Protein AF-A0A537Y9Z1-F1 (afdb_monomer)

pLDDT: mean 97.6, std 1.4, range [90.69, 98.69]

Structure (mmCIF, N/CA/C/O backbone):
data_AF-A0A537Y9Z1-F1
#
_entry.id   AF-A0A537Y9Z1-F1
#
loop_
_atom_site.group_PDB
_atom_site.id
_atom_site.type_symbol
_atom_site.label_atom_id
_atom_site.label_alt_id
_atom_site.label_comp_id
_atom_site.label_asym_id
_atom_site.label_entity_id
_atom_site.label_seq_id
_atom_site.pdbx_PDB_ins_code
_atom_site.Cartn_x
_atom_site.Cartn_y
_atom_site.Cartn_z
_atom_site.occupancy
_atom_site.B_iso_or_equiv
_atom_site.auth_seq_id
_atom_site.auth_comp_id
_atom_site.auth_asym_id
_atom_site.auth_atom_id
_atom_site.pdbx_PDB_model_num
ATOM 1 N N . MET A 1 1 ? 0.708 4.055 1.991 1.00 95.31 1 MET A N 1
ATOM 2 C CA . MET A 1 1 ? 2.129 3.804 1.676 1.00 95.31 1 ME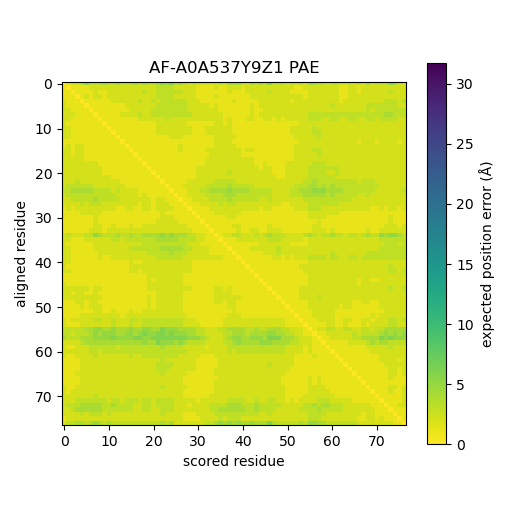T A CA 1
ATOM 3 C C . MET A 1 1 ? 2.381 4.034 0.186 1.00 95.31 1 MET A C 1
ATOM 5 O O . MET A 1 1 ? 1.822 3.294 -0.617 1.00 95.31 1 MET A O 1
ATOM 9 N N . PRO A 1 2 ? 3.138 5.069 -0.210 1.00 97.25 2 PRO A N 1
ATOM 10 C CA . PRO A 1 2 ? 3.568 5.247 -1.599 1.00 97.25 2 PRO A CA 1
ATOM 11 C C . PRO A 1 2 ? 4.557 4.137 -1.988 1.00 97.25 2 PRO A C 1
ATOM 13 O O . PRO A 1 2 ? 5.357 3.723 -1.154 1.00 97.25 2 PRO A O 1
ATOM 16 N N . CYS A 1 3 ? 4.492 3.641 -3.223 1.00 97.81 3 CYS A N 1
ATOM 17 C CA . CYS A 1 3 ? 5.296 2.502 -3.672 1.00 97.81 3 CYS A CA 1
ATOM 18 C C . CYS A 1 3 ? 5.766 2.682 -5.124 1.00 97.81 3 CYS A C 1
ATOM 20 O O . CYS A 1 3 ? 4.973 3.044 -5.999 1.00 97.81 3 CYS A O 1
ATOM 22 N N . LEU A 1 4 ? 7.057 2.436 -5.365 1.00 97.75 4 LEU A N 1
ATOM 23 C CA . LEU A 1 4 ? 7.667 2.374 -6.692 1.00 97.75 4 LEU A CA 1
ATOM 24 C C . LEU A 1 4 ? 8.853 1.401 -6.662 1.00 97.75 4 LEU A C 1
ATOM 26 O O . LEU A 1 4 ? 9.925 1.770 -6.199 1.00 97.75 4 LEU A O 1
ATOM 30 N N . ASN A 1 5 ? 8.664 0.203 -7.209 1.00 97.56 5 ASN A N 1
ATOM 31 C CA . ASN A 1 5 ? 9.663 -0.867 -7.258 1.00 97.56 5 ASN A CA 1
ATOM 32 C C . ASN A 1 5 ? 10.247 -1.250 -5.881 1.00 97.56 5 ASN A C 1
ATOM 34 O O . ASN A 1 5 ? 11.451 -1.178 -5.655 1.00 97.56 5 ASN A O 1
ATOM 38 N N . GLU A 1 6 ? 9.368 -1.634 -4.961 1.00 97.88 6 GLU A N 1
ATOM 39 C CA . GLU A 1 6 ? 9.674 -2.024 -3.581 1.00 97.88 6 GLU A CA 1
ATOM 40 C C . GLU A 1 6 ? 9.438 -3.531 -3.346 1.00 97.88 6 GLU A C 1
ATOM 42 O O . GLU A 1 6 ? 9.023 -3.940 -2.259 1.00 97.88 6 GLU A O 1
ATOM 47 N N . ALA A 1 7 ? 9.646 -4.391 -4.354 1.00 98.06 7 ALA A N 1
ATOM 48 C CA . ALA A 1 7 ? 9.326 -5.821 -4.254 1.00 98.06 7 ALA A CA 1
ATOM 49 C C . ALA A 1 7 ? 10.046 -6.537 -3.094 1.00 98.06 7 ALA A C 1
ATOM 51 O O . ALA A 1 7 ? 9.523 -7.508 -2.550 1.00 98.06 7 ALA A O 1
ATOM 52 N N . GLU A 1 8 ? 11.215 -6.049 -2.679 1.00 98.19 8 GLU A N 1
ATOM 53 C CA . GLU A 1 8 ? 11.990 -6.633 -1.578 1.00 98.19 8 GLU A CA 1
ATOM 54 C C . GLU A 1 8 ? 11.396 -6.342 -0.189 1.00 98.19 8 GLU A C 1
ATOM 56 O O . GLU A 1 8 ? 11.645 -7.089 0.758 1.00 98.19 8 GLU A O 1
ATOM 61 N N . THR A 1 9 ? 10.608 -5.272 -0.044 1.00 98.12 9 THR A N 1
ATOM 62 C CA . T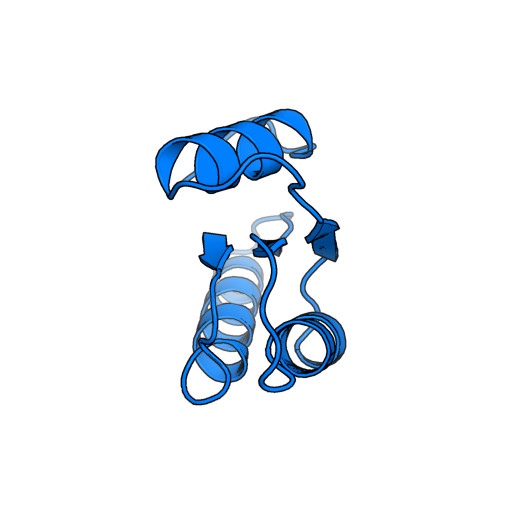HR A 1 9 ? 10.208 -4.727 1.268 1.00 98.12 9 THR A CA 1
ATOM 63 C C . THR A 1 9 ? 8.691 -4.653 1.457 1.00 98.12 9 THR A C 1
ATOM 65 O O . THR A 1 9 ? 8.199 -4.817 2.578 1.00 98.12 9 THR A O 1
ATOM 68 N N . VAL A 1 10 ? 7.931 -4.464 0.373 1.00 98.50 10 VAL A N 1
ATOM 69 C CA . VAL A 1 10 ? 6.497 -4.134 0.400 1.00 98.50 10 VAL A CA 1
ATOM 70 C C . VAL A 1 10 ? 5.650 -5.160 1.154 1.00 98.50 10 VAL A C 1
ATOM 72 O O . VAL A 1 10 ? 4.760 -4.779 1.914 1.00 98.50 10 VAL A O 1
ATOM 75 N N . GLU A 1 11 ? 5.929 -6.456 0.992 1.00 98.44 11 GLU A N 1
ATOM 76 C CA . GLU A 1 11 ? 5.166 -7.517 1.657 1.00 98.44 11 GLU A CA 1
ATOM 77 C C . GLU A 1 11 ? 5.337 -7.462 3.181 1.00 98.44 11 GLU A C 1
ATOM 79 O O . GLU A 1 11 ? 4.346 -7.515 3.913 1.00 98.44 11 GLU A O 1
ATOM 84 N N . THR A 1 12 ? 6.573 -7.302 3.658 1.00 98.56 12 THR A N 1
ATOM 85 C CA . THR A 1 12 ? 6.877 -7.198 5.091 1.00 98.56 12 THR A CA 1
ATOM 86 C C . THR A 1 12 ? 6.215 -5.963 5.694 1.00 98.56 12 THR A C 1
ATOM 88 O O . THR A 1 12 ? 5.503 -6.081 6.689 1.00 98.56 12 THR A O 1
ATOM 91 N N . CYS A 1 13 ? 6.338 -4.799 5.045 1.00 98.38 13 CYS A N 1
ATOM 92 C CA . CYS A 1 13 ? 5.714 -3.561 5.521 1.00 98.38 13 CYS A CA 1
ATOM 93 C C . CYS A 1 13 ? 4.187 -3.681 5.649 1.00 98.38 13 CYS A C 1
ATOM 95 O O . CYS A 1 13 ? 3.608 -3.240 6.645 1.00 98.38 13 CYS A O 1
ATOM 97 N N . VAL A 1 14 ? 3.525 -4.297 4.664 1.00 98.69 14 VAL A N 1
ATOM 98 C CA . VAL A 1 14 ? 2.071 -4.512 4.703 1.00 98.69 14 VAL A CA 1
ATOM 99 C C . VAL A 1 14 ? 1.686 -5.456 5.842 1.00 98.69 14 VAL A C 1
ATOM 101 O O . VAL A 1 14 ? 0.764 -5.150 6.602 1.00 98.69 14 VAL A O 1
ATOM 104 N N . ARG A 1 15 ? 2.397 -6.580 5.993 1.00 98.62 15 ARG A N 1
ATOM 105 C CA . ARG A 1 15 ? 2.125 -7.563 7.054 1.00 98.62 15 ARG A CA 1
ATOM 106 C C . ARG A 1 15 ? 2.310 -6.958 8.442 1.00 98.62 15 ARG A C 1
ATOM 108 O O . ARG A 1 15 ? 1.435 -7.138 9.288 1.00 98.62 15 ARG A O 1
ATOM 115 N N . ASP A 1 16 ? 3.378 -6.198 8.660 1.00 98.50 16 ASP A N 1
ATOM 116 C CA . ASP A 1 16 ? 3.661 -5.557 9.946 1.00 98.50 16 ASP A CA 1
ATOM 117 C C . ASP A 1 16 ? 2.603 -4.509 10.313 1.00 98.50 16 ASP A C 1
ATOM 119 O O . ASP A 1 16 ? 2.158 -4.439 11.468 1.00 98.50 16 ASP A O 1
ATOM 123 N N . ALA A 1 17 ? 2.149 -3.723 9.331 1.0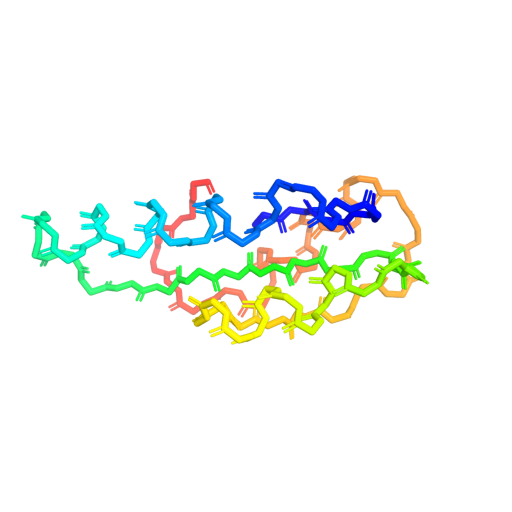0 98.31 17 ALA A N 1
ATOM 124 C CA . ALA A 1 17 ? 1.085 -2.744 9.520 1.00 98.31 17 ALA A CA 1
ATOM 125 C C . ALA A 1 17 ? -0.248 -3.423 9.881 1.00 98.31 17 ALA A C 1
ATOM 127 O O . ALA A 1 17 ? -0.861 -3.078 10.894 1.00 98.31 17 ALA A O 1
ATOM 128 N N . LEU A 1 18 ? -0.663 -4.442 9.118 1.00 98.38 18 LEU A N 1
ATOM 129 C CA . LEU A 1 18 ? -1.883 -5.210 9.399 1.00 98.38 18 LEU A CA 1
ATOM 130 C C . LEU A 1 18 ? -1.817 -5.918 10.759 1.00 98.38 18 LEU A C 1
ATOM 132 O O . LEU A 1 18 ? -2.780 -5.882 11.528 1.00 98.38 18 LEU A O 1
ATOM 136 N N . GLN A 1 19 ? -0.675 -6.520 11.096 1.00 98.50 19 GLN A N 1
ATOM 137 C CA . GLN A 1 19 ? -0.479 -7.177 12.386 1.00 98.50 19 GLN A CA 1
ATOM 138 C C . GLN A 1 19 ? -0.571 -6.173 13.541 1.00 98.50 19 GLN A C 1
ATOM 140 O O . GLN A 1 19 ? -1.117 -6.492 14.597 1.00 98.50 19 GLN A O 1
ATOM 145 N N . SER A 1 20 ? -0.065 -4.955 13.351 1.00 98.25 20 SER A N 1
ATOM 146 C CA . SER A 1 20 ? -0.159 -3.888 14.349 1.00 98.25 20 SER A CA 1
ATOM 147 C C . SER A 1 20 ? -1.597 -3.421 14.553 1.00 98.25 20 SER A C 1
ATOM 149 O O . SER A 1 20 ? -2.029 -3.338 15.702 1.00 98.25 20 SER A O 1
ATOM 151 N N . LEU A 1 21 ? -2.360 -3.214 13.474 1.00 97.75 21 LEU A N 1
ATOM 152 C CA . LEU A 1 21 ? -3.795 -2.913 13.554 1.00 97.75 21 LEU A CA 1
ATOM 153 C C . LEU A 1 21 ? -4.543 -3.993 14.345 1.00 97.75 21 LEU A C 1
ATOM 155 O O . LEU A 1 21 ? -5.255 -3.681 15.300 1.00 97.75 21 LEU A O 1
ATOM 159 N N . HIS A 1 22 ? -4.298 -5.265 14.018 1.00 98.00 22 HIS A N 1
ATOM 160 C CA . HIS A 1 22 ? -4.908 -6.399 14.710 1.00 98.00 22 HIS A CA 1
ATOM 161 C C . HIS A 1 22 ? -4.541 -6.442 16.202 1.00 98.00 22 HIS A C 1
ATOM 163 O O . HIS A 1 22 ? -5.423 -6.548 17.051 1.00 98.00 22 HIS A O 1
ATOM 169 N N . ARG A 1 23 ? -3.250 -6.328 16.549 1.00 98.56 23 ARG A N 1
ATOM 170 C CA . ARG A 1 23 ? -2.785 -6.346 17.951 1.00 98.56 23 ARG A CA 1
ATOM 171 C C . ARG A 1 23 ? -3.370 -5.211 18.787 1.00 98.56 23 ARG A C 1
ATOM 173 O O . ARG A 1 23 ? -3.616 -5.406 19.972 1.00 98.56 23 ARG A O 1
ATOM 180 N N . LEU A 1 24 ? -3.562 -4.041 18.185 1.00 98.00 24 LEU A N 1
ATOM 181 C CA . LEU A 1 24 ? -4.102 -2.862 18.861 1.00 98.00 24 LEU A CA 1
ATOM 182 C C . LEU A 1 24 ? -5.639 -2.836 18.881 1.00 98.00 24 LEU A C 1
ATOM 184 O O . LEU A 1 24 ? -6.214 -1.917 19.458 1.00 98.00 24 LEU A O 1
ATOM 188 N N . GLY A 1 25 ? -6.313 -3.808 18.252 1.00 97.88 25 GLY A N 1
ATOM 189 C CA . GLY A 1 25 ? -7.772 -3.816 18.120 1.00 97.88 25 GLY A CA 1
ATOM 190 C C . GLY A 1 25 ? -8.308 -2.656 17.274 1.00 97.88 25 GLY A C 1
ATOM 191 O O . GLY A 1 25 ? -9.456 -2.245 17.443 1.00 97.88 25 GLY A O 1
ATOM 192 N N . VAL A 1 26 ? -7.480 -2.100 16.385 1.00 97.38 26 VAL A N 1
ATOM 193 C CA . VAL A 1 26 ? -7.848 -0.984 15.512 1.00 97.38 26 VAL A CA 1
ATOM 194 C C . VAL A 1 26 ? -8.403 -1.543 14.211 1.00 97.38 26 VAL A C 1
ATOM 196 O O . VAL A 1 26 ? -7.714 -2.244 13.473 1.00 97.38 26 VAL A O 1
ATOM 199 N N . VAL A 1 27 ? -9.650 -1.194 13.902 1.00 96.94 27 VAL A N 1
ATOM 200 C CA . VAL A 1 27 ? -10.230 -1.463 12.585 1.00 96.94 27 VAL A CA 1
ATOM 201 C C . VAL A 1 27 ? -9.638 -0.463 11.597 1.00 96.94 27 VAL A C 1
ATOM 203 O O . VAL A 1 27 ? -9.837 0.744 11.736 1.00 96.94 27 VAL A O 1
ATOM 206 N N . GLY A 1 28 ? -8.898 -0.961 10.613 1.00 97.25 28 GLY A N 1
ATOM 207 C CA . GLY A 1 28 ? -8.225 -0.132 9.623 1.00 97.25 28 GLY A CA 1
ATOM 208 C C . GLY A 1 28 ? -7.892 -0.898 8.351 1.00 97.25 28 GLY A C 1
ATOM 209 O O . GLY A 1 28 ? -8.187 -2.084 8.219 1.00 97.25 28 GLY A O 1
ATOM 210 N N . GLU A 1 29 ? -7.264 -0.195 7.417 1.00 98.00 29 GLU A N 1
ATOM 211 C CA . GLU A 1 29 ? -6.822 -0.729 6.134 1.00 98.00 29 GLU A CA 1
ATOM 212 C C . GLU A 1 29 ? -5.367 -0.337 5.864 1.00 98.00 29 GLU A C 1
ATOM 214 O O . GLU A 1 29 ? -4.868 0.658 6.390 1.00 98.00 29 GLU A O 1
ATOM 219 N N . VAL A 1 30 ? -4.693 -1.106 5.009 1.00 98.62 30 VAL A N 1
ATOM 220 C CA . VAL A 1 30 ? -3.374 -0.752 4.477 1.00 98.62 30 VAL A CA 1
ATOM 221 C C . VAL A 1 30 ? -3.520 -0.478 2.989 1.00 98.62 30 VAL A C 1
ATOM 223 O O . VAL A 1 30 ? -3.912 -1.359 2.225 1.00 98.62 30 VAL A O 1
ATOM 226 N N . ILE A 1 31 ? -3.200 0.750 2.579 1.00 98.69 31 ILE A N 1
ATOM 227 C CA . ILE A 1 31 ? -3.249 1.179 1.179 1.00 98.69 31 ILE A CA 1
ATOM 228 C C . ILE A 1 31 ? -1.833 1.292 0.636 1.00 98.69 31 ILE A C 1
ATOM 230 O O . ILE A 1 31 ? -1.001 2.024 1.187 1.00 98.69 31 ILE A O 1
ATOM 234 N N . VAL A 1 32 ? -1.582 0.621 -0.484 1.00 98.69 32 VAL A N 1
ATOM 235 C CA . VAL A 1 32 ? -0.360 0.786 -1.273 1.00 98.69 32 VAL A CA 1
ATOM 236 C C . VAL A 1 32 ? -0.694 1.604 -2.514 1.00 98.69 32 VAL A C 1
ATOM 238 O O . VAL A 1 32 ? -1.412 1.143 -3.395 1.00 98.69 32 VAL A O 1
ATOM 241 N N . ALA A 1 33 ? -0.192 2.834 -2.565 1.00 98.50 33 ALA A N 1
ATOM 242 C CA . ALA A 1 33 ? -0.343 3.727 -3.703 1.00 98.50 33 ALA A CA 1
ATOM 243 C C . ALA A 1 33 ? 0.831 3.514 -4.665 1.00 98.50 33 ALA A C 1
ATOM 245 O O . ALA A 1 33 ? 1.916 4.068 -4.479 1.00 98.50 33 ALA A O 1
ATOM 246 N N . ASP A 1 34 ? 0.613 2.663 -5.662 1.00 98.31 34 ASP A N 1
ATOM 247 C CA . ASP A 1 34 ? 1.618 2.286 -6.646 1.00 98.31 34 ASP A CA 1
ATOM 248 C C . ASP A 1 34 ? 1.766 3.358 -7.721 1.00 98.31 34 ASP A C 1
ATOM 250 O O . ASP A 1 34 ? 0.792 3.740 -8.375 1.00 98.31 34 ASP A O 1
ATOM 254 N N . ASN A 1 35 ? 2.998 3.804 -7.942 1.00 95.31 35 ASN A N 1
ATOM 255 C CA . ASN A 1 35 ? 3.304 4.866 -8.887 1.00 95.31 35 ASN A CA 1
ATOM 256 C C . ASN A 1 35 ? 3.995 4.374 -10.163 1.00 95.31 35 ASN A C 1
ATOM 258 O O . ASN A 1 35 ? 4.832 5.071 -10.741 1.00 95.31 35 ASN A O 1
ATOM 262 N N . GLY A 1 36 ? 3.623 3.175 -10.609 1.00 95.81 36 GLY A N 1
ATOM 263 C CA . GLY A 1 36 ? 4.138 2.570 -11.828 1.00 95.81 36 GLY A CA 1
ATOM 264 C C . GLY A 1 36 ? 5.250 1.558 -11.582 1.00 95.81 36 GLY A C 1
ATOM 265 O O . GLY A 1 36 ? 6.192 1.523 -12.371 1.00 95.81 36 GLY A O 1
ATOM 266 N N . SER A 1 37 ? 5.146 0.729 -10.536 1.00 97.44 37 SER A N 1
ATOM 267 C CA . SER A 1 37 ? 6.112 -0.361 -10.330 1.00 97.44 37 SER A CA 1
ATOM 268 C C . SER A 1 37 ? 6.061 -1.379 -11.471 1.00 97.44 37 SER A C 1
ATOM 270 O O . SER A 1 37 ? 5.004 -1.598 -12.072 1.00 97.44 37 SER A O 1
ATOM 272 N N . THR A 1 38 ? 7.197 -2.009 -11.752 1.00 97.62 38 THR A N 1
ATOM 273 C CA . THR A 1 38 ? 7.414 -2.989 -12.832 1.00 97.62 38 THR A CA 1
ATOM 274 C C . THR A 1 38 ? 8.081 -4.277 -12.343 1.00 97.62 38 THR A C 1
ATOM 276 O O . THR A 1 38 ? 8.391 -5.148 -13.147 1.00 97.62 38 THR A O 1
ATOM 279 N N . ASP A 1 39 ? 8.325 -4.397 -11.042 1.00 98.25 39 ASP A N 1
ATOM 280 C CA . ASP A 1 39 ? 9.108 -5.460 -10.399 1.00 98.25 39 ASP A CA 1
ATOM 281 C C . ASP A 1 39 ? 8.251 -6.496 -9.642 1.00 98.25 39 ASP A C 1
ATOM 283 O O . ASP A 1 39 ? 8.783 -7.372 -8.966 1.00 98.25 39 ASP A O 1
ATOM 287 N N . GLY A 1 40 ? 6.922 -6.401 -9.735 1.00 97.81 40 GLY A N 1
ATOM 288 C CA . GLY A 1 40 ? 5.993 -7.267 -9.002 1.00 97.81 40 GLY A CA 1
ATOM 289 C C . GLY A 1 40 ? 5.521 -6.718 -7.648 1.00 97.81 40 GLY A C 1
ATOM 290 O O . GLY A 1 40 ? 4.803 -7.413 -6.921 1.00 97.81 40 GLY A O 1
ATOM 291 N N . SER A 1 41 ? 5.893 -5.481 -7.288 1.00 98.44 41 SER A N 1
ATOM 292 C CA . SER A 1 41 ? 5.492 -4.847 -6.018 1.00 98.44 41 SER A CA 1
ATOM 293 C C . SER A 1 41 ? 3.980 -4.842 -5.783 1.00 98.44 41 SER A C 1
ATOM 295 O O . SER A 1 41 ? 3.523 -5.050 -4.658 1.00 98.44 41 SER A O 1
ATOM 297 N N . ARG A 1 42 ? 3.184 -4.622 -6.839 1.00 98.25 42 ARG A N 1
ATOM 298 C CA . ARG A 1 42 ? 1.717 -4.540 -6.742 1.00 98.25 42 ARG A CA 1
ATOM 299 C C . ARG A 1 42 ? 1.123 -5.877 -6.323 1.00 98.25 42 ARG A C 1
ATOM 301 O O . ARG A 1 42 ? 0.276 -5.936 -5.435 1.00 98.25 42 ARG A O 1
ATOM 308 N N . GLU A 1 43 ? 1.577 -6.949 -6.954 1.00 98.50 43 GLU A N 1
ATOM 309 C CA . GLU A 1 43 ? 1.110 -8.305 -6.706 1.00 98.50 43 GLU A CA 1
ATOM 310 C C . GLU A 1 43 ? 1.513 -8.762 -5.303 1.00 98.50 43 GLU A C 1
ATOM 312 O O . GLU A 1 43 ? 0.702 -9.357 -4.594 1.00 98.50 43 GLU A O 1
ATOM 317 N N . LEU A 1 44 ? 2.740 -8.446 -4.880 1.00 98.69 44 LEU A N 1
ATOM 318 C CA . LEU A 1 44 ? 3.222 -8.718 -3.525 1.00 98.69 44 LEU A CA 1
ATOM 319 C C . LEU A 1 44 ? 2.394 -7.976 -2.470 1.00 98.69 44 LEU A C 1
ATOM 321 O O . LEU A 1 44 ? 1.909 -8.606 -1.531 1.00 98.69 44 LEU A O 1
ATOM 325 N N . ALA A 1 45 ? 2.152 -6.676 -2.658 1.00 98.62 45 ALA A N 1
ATOM 326 C CA . ALA A 1 45 ? 1.319 -5.871 -1.766 1.00 98.62 45 ALA A CA 1
ATOM 327 C C . ALA A 1 45 ? -0.112 -6.418 -1.643 1.00 98.62 45 ALA A C 1
ATOM 329 O O . ALA A 1 45 ? -0.627 -6.581 -0.535 1.00 98.62 45 ALA A O 1
ATOM 330 N N . ALA A 1 46 ? -0.747 -6.727 -2.778 1.00 98.56 46 ALA A N 1
ATOM 331 C CA . ALA A 1 46 ? -2.107 -7.253 -2.805 1.00 98.56 46 ALA A CA 1
ATOM 332 C C . ALA A 1 46 ? -2.199 -8.617 -2.104 1.00 98.56 46 ALA A C 1
ATOM 334 O O . ALA A 1 46 ? -3.087 -8.827 -1.277 1.00 98.56 46 ALA A O 1
ATOM 335 N N . ARG A 1 47 ? -1.251 -9.530 -2.369 1.00 98.56 47 ARG A N 1
ATOM 336 C CA . ARG A 1 47 ? -1.181 -10.835 -1.684 1.00 98.56 47 ARG A CA 1
ATOM 337 C C . ARG A 1 47 ? -0.937 -10.705 -0.183 1.00 98.56 47 ARG A C 1
ATOM 339 O O . ARG A 1 47 ? -1.444 -11.523 0.579 1.00 98.56 47 ARG A O 1
ATOM 346 N N . ALA A 1 48 ? -0.190 -9.687 0.237 1.00 98.56 48 ALA A N 1
ATOM 347 C CA . ALA A 1 48 ? 0.053 -9.390 1.644 1.00 98.56 48 ALA A CA 1
ATOM 348 C C . ALA A 1 48 ? -1.183 -8.82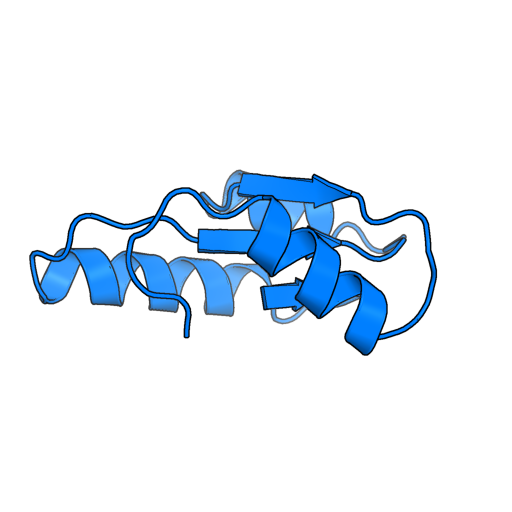1 2.369 1.00 98.56 48 ALA A C 1
ATOM 350 O O . ALA A 1 48 ? -1.169 -8.720 3.594 1.00 98.56 48 ALA A O 1
ATOM 351 N N . GLY A 1 49 ? -2.252 -8.481 1.639 1.00 98.44 49 GLY A N 1
ATOM 352 C CA . GLY A 1 49 ? -3.520 -8.000 2.190 1.00 98.44 49 GLY A CA 1
ATOM 353 C C . GLY A 1 49 ? -3.731 -6.490 2.078 1.00 98.44 49 GLY A C 1
ATOM 354 O O . GLY A 1 49 ? -4.699 -5.975 2.635 1.00 98.44 49 GLY A O 1
ATOM 355 N N . ALA A 1 50 ? -2.859 -5.766 1.372 1.00 98.69 50 ALA A N 1
ATOM 356 C CA . ALA A 1 50 ? -3.081 -4.351 1.109 1.00 98.69 50 ALA A CA 1
ATOM 357 C C . ALA A 1 50 ? -4.086 -4.131 -0.024 1.00 98.69 50 ALA A C 1
ATOM 359 O O . ALA A 1 50 ? -4.147 -4.881 -1.002 1.00 98.69 50 ALA A O 1
ATOM 360 N N . ARG A 1 51 ? -4.805 -3.011 0.050 1.00 98.62 51 ARG A N 1
ATOM 361 C CA . ARG A 1 51 ? -5.541 -2.467 -1.089 1.00 98.62 51 ARG A CA 1
ATOM 362 C C . ARG A 1 51 ? -4.584 -1.652 -1.951 1.00 98.62 51 ARG A C 1
ATOM 364 O O . ARG A 1 51 ? -4.064 -0.624 -1.519 1.00 98.62 51 ARG A O 1
ATOM 371 N N . VAL A 1 52 ? -4.342 -2.113 -3.173 1.00 98.56 52 VAL A N 1
ATOM 372 C CA . VAL A 1 52 ? -3.427 -1.443 -4.103 1.00 98.56 52 VAL A CA 1
ATOM 373 C C . VAL A 1 52 ? -4.196 -0.437 -4.954 1.00 98.56 52 VAL A C 1
ATOM 375 O O . VAL A 1 52 ? -5.204 -0.774 -5.572 1.00 98.56 52 VAL A O 1
ATOM 378 N N . VAL A 1 53 ? -3.711 0.800 -4.996 1.00 98.38 53 VAL A N 1
ATOM 379 C CA . VAL A 1 53 ? -4.270 1.902 -5.785 1.00 98.38 53 VAL A CA 1
ATOM 380 C C . VAL A 1 53 ? -3.220 2.345 -6.793 1.00 98.38 53 VAL A C 1
ATOM 382 O O . VAL A 1 53 ? -2.099 2.671 -6.417 1.00 98.38 53 VAL A O 1
ATOM 385 N N . SER A 1 54 ? -3.573 2.358 -8.077 1.00 97.75 54 SER A N 1
ATOM 386 C CA . SER A 1 54 ? -2.670 2.834 -9.127 1.00 97.75 54 SER A CA 1
ATOM 387 C C . SER A 1 54 ? -2.731 4.356 -9.241 1.00 97.75 54 SER A C 1
ATOM 389 O O . SER A 1 54 ? -3.799 4.929 -9.457 1.00 97.75 54 SER A O 1
ATOM 391 N N . VAL A 1 55 ? -1.574 5.006 -9.143 1.00 97.75 55 VAL A N 1
ATOM 392 C CA . VAL A 1 55 ? -1.409 6.451 -9.289 1.00 97.75 55 VAL A CA 1
ATOM 393 C C . VAL A 1 55 ? -0.648 6.735 -10.580 1.00 97.75 55 VAL A C 1
ATOM 395 O O . VAL A 1 55 ? 0.552 6.492 -10.682 1.00 97.75 55 VAL A O 1
ATOM 398 N N . GLN A 1 56 ? -1.356 7.278 -11.573 1.00 94.00 56 GLN A N 1
ATOM 399 C CA . GLN A 1 56 ? -0.809 7.532 -12.914 1.00 94.00 56 GLN A CA 1
ATOM 400 C C . GLN A 1 56 ? 0.209 8.678 -12.939 1.00 94.00 56 GLN A C 1
ATOM 402 O O . GLN A 1 56 ? 1.196 8.641 -13.676 1.00 94.00 56 GLN A O 1
ATOM 407 N N . ARG A 1 57 ? -0.022 9.723 -12.136 1.00 94.56 57 ARG A N 1
ATOM 408 C CA . ARG A 1 57 ? 0.8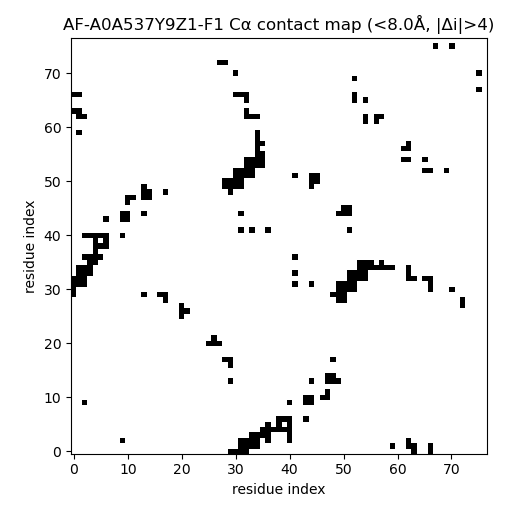81 10.872 -12.061 1.00 94.56 57 ARG A CA 1
ATOM 409 C C . ARG A 1 57 ? 2.143 10.469 -11.313 1.00 94.56 57 ARG A C 1
ATOM 411 O O . ARG A 1 57 ? 2.074 10.167 -10.129 1.00 94.56 57 ARG A O 1
ATOM 418 N N . LYS A 1 58 ? 3.291 10.507 -11.986 1.00 90.69 58 LYS A N 1
ATOM 419 C CA . LYS A 1 58 ? 4.590 10.189 -11.381 1.00 90.69 58 LYS A CA 1
ATOM 420 C C . LYS A 1 58 ? 4.984 11.185 -10.288 1.00 90.69 58 LYS A C 1
ATOM 422 O O . LYS A 1 58 ? 4.674 12.375 -10.374 1.00 90.69 58 LYS A O 1
ATOM 427 N N . GLY A 1 59 ? 5.740 10.689 -9.319 1.00 93.81 59 GLY A N 1
ATOM 428 C CA . GLY A 1 59 ? 6.316 11.445 -8.218 1.00 93.81 59 GLY A CA 1
ATOM 429 C C . GLY A 1 59 ? 5.778 10.989 -6.866 1.00 93.81 59 GLY A C 1
ATOM 430 O O . GLY A 1 59 ? 4.588 10.732 -6.697 1.00 9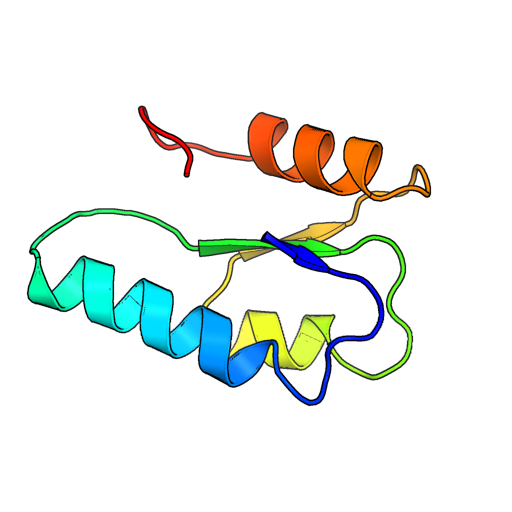3.81 59 GLY A O 1
ATOM 431 N N . TYR A 1 60 ? 6.662 10.974 -5.872 1.00 94.75 60 TYR A N 1
ATOM 432 C CA . TYR A 1 60 ? 6.351 10.541 -4.509 1.00 94.75 60 TYR A CA 1
ATOM 433 C C . TYR A 1 60 ? 5.148 11.282 -3.899 1.00 94.75 60 TYR A C 1
ATOM 435 O O . TYR A 1 60 ? 4.250 10.661 -3.335 1.00 94.75 60 TYR A O 1
ATOM 443 N N . GLY A 1 61 ? 5.075 12.605 -4.082 1.00 97.38 61 GLY A N 1
ATOM 444 C CA . GLY A 1 61 ? 3.947 13.406 -3.597 1.00 97.38 61 GLY A CA 1
ATOM 445 C C . GLY A 1 61 ? 2.615 13.049 -4.264 1.00 97.38 61 GLY A C 1
ATOM 446 O O . GLY A 1 61 ? 1.585 13.039 -3.599 1.00 97.38 61 GLY A O 1
ATOM 447 N N . ALA A 1 62 ? 2.631 12.691 -5.551 1.00 97.19 62 ALA A N 1
ATOM 448 C CA . ALA A 1 62 ? 1.430 12.235 -6.240 1.00 97.19 62 ALA A CA 1
ATOM 449 C C . ALA A 1 62 ? 0.977 10.865 -5.718 1.00 97.19 62 ALA A C 1
ATOM 451 O O . ALA A 1 62 ? -0.216 10.666 -5.508 1.00 97.19 62 ALA A O 1
ATOM 452 N N . ALA A 1 63 ? 1.917 9.952 -5.449 1.00 97.69 63 ALA A N 1
ATOM 453 C CA . ALA A 1 63 ? 1.624 8.661 -4.831 1.00 97.69 63 ALA A CA 1
ATOM 454 C C . ALA A 1 63 ? 0.997 8.827 -3.436 1.00 97.69 63 ALA A C 1
ATOM 456 O O . ALA A 1 63 ? -0.023 8.208 -3.141 1.00 97.69 63 ALA A O 1
ATOM 457 N N . LEU A 1 64 ? 1.555 9.712 -2.602 1.00 97.81 64 LEU A N 1
ATOM 458 C CA . LEU A 1 64 ? 0.968 10.057 -1.306 1.00 97.81 64 LEU A CA 1
ATOM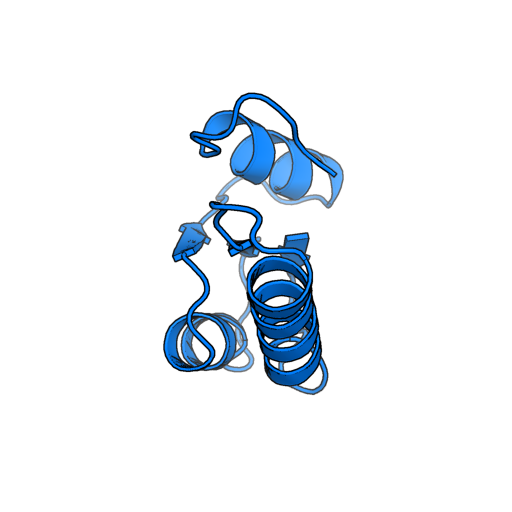 459 C C . LEU A 1 64 ? -0.448 10.610 -1.458 1.00 97.81 64 LEU A C 1
ATOM 461 O O . LEU A 1 64 ? -1.369 10.088 -0.836 1.00 97.81 64 LEU A O 1
ATOM 465 N N . GLN A 1 65 ? -0.627 11.624 -2.306 1.00 98.06 65 GLN A N 1
ATOM 466 C CA . GLN A 1 65 ? -1.927 12.251 -2.522 1.00 98.06 65 GLN A CA 1
ATOM 467 C C . GL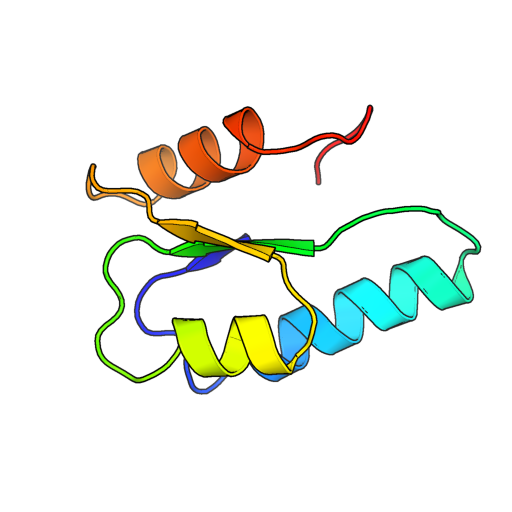N A 1 65 ? -2.970 11.238 -3.013 1.00 98.06 65 GLN A C 1
ATOM 469 O O . GLN A 1 65 ? -4.046 11.158 -2.433 1.00 98.06 65 GLN A O 1
ATOM 474 N N . GLY A 1 66 ? -2.637 10.410 -4.007 1.00 98.00 66 GLY A N 1
ATOM 475 C CA . GLY A 1 66 ? -3.548 9.378 -4.508 1.00 98.00 66 GLY A CA 1
ATOM 476 C C . GLY A 1 66 ? -3.887 8.312 -3.460 1.00 98.00 66 GLY A C 1
ATOM 477 O O . GLY A 1 66 ? -5.017 7.833 -3.408 1.00 98.00 66 GLY A O 1
ATOM 478 N N . GLY A 1 67 ? -2.940 7.968 -2.581 1.00 98.19 67 GLY A N 1
ATOM 479 C CA . GLY A 1 67 ? -3.198 7.085 -1.442 1.00 98.19 67 GLY A CA 1
ATOM 480 C C . GLY A 1 67 ? -4.135 7.705 -0.402 1.00 98.19 67 GLY A C 1
ATOM 481 O O . GLY A 1 67 ? -5.032 7.020 0.084 1.00 98.19 67 GLY A O 1
ATOM 482 N N . ILE A 1 68 ? -3.946 8.991 -0.092 1.00 98.19 68 ILE A N 1
ATOM 483 C CA . ILE A 1 68 ? -4.784 9.763 0.840 1.00 98.19 68 ILE A CA 1
ATOM 484 C C . ILE A 1 68 ? -6.209 9.895 0.297 1.00 98.19 68 ILE A C 1
ATOM 486 O O . ILE A 1 68 ? -7.162 9.612 1.015 1.00 98.19 68 ILE A O 1
ATOM 490 N N . GLU A 1 69 ? -6.361 10.280 -0.971 1.00 97.94 69 GLU A N 1
ATOM 491 C CA . GLU A 1 69 ? -7.665 10.428 -1.634 1.00 97.94 69 GLU A CA 1
ATOM 492 C C . GLU A 1 69 ? -8.440 9.108 -1.691 1.00 97.94 69 GLU A C 1
ATOM 494 O O . GLU A 1 69 ? -9.667 9.098 -1.611 1.00 97.94 69 GLU A O 1
ATOM 499 N N . ALA A 1 70 ? -7.731 7.985 -1.809 1.00 98.06 70 ALA A N 1
ATOM 500 C CA . ALA A 1 70 ? -8.345 6.668 -1.822 1.00 98.06 70 ALA A CA 1
ATOM 501 C C . ALA A 1 70 ? -8.694 6.136 -0.424 1.00 98.06 70 ALA A C 1
ATOM 503 O O . ALA A 1 70 ? -9.378 5.113 -0.350 1.00 98.06 70 ALA A O 1
ATOM 504 N N . ALA A 1 71 ? -8.209 6.749 0.660 1.00 98.31 71 ALA A N 1
ATOM 505 C CA . ALA A 1 71 ? -8.383 6.248 2.019 1.00 98.31 71 ALA A CA 1
ATOM 506 C C . ALA A 1 71 ? -9.811 6.426 2.541 1.00 98.31 71 ALA A C 1
ATOM 508 O O . ALA A 1 71 ? -10.458 7.443 2.307 1.00 98.31 71 ALA A O 1
ATOM 509 N N . GLN A 1 72 ? -10.299 5.425 3.275 1.00 97.00 72 GLN A N 1
ATOM 510 C CA . GLN A 1 72 ? -11.652 5.415 3.844 1.00 97.00 72 GLN A CA 1
ATOM 511 C C . GLN A 1 72 ? -11.650 5.630 5.367 1.00 97.00 72 GLN A C 1
ATOM 513 O O . GLN A 1 72 ? -12.706 5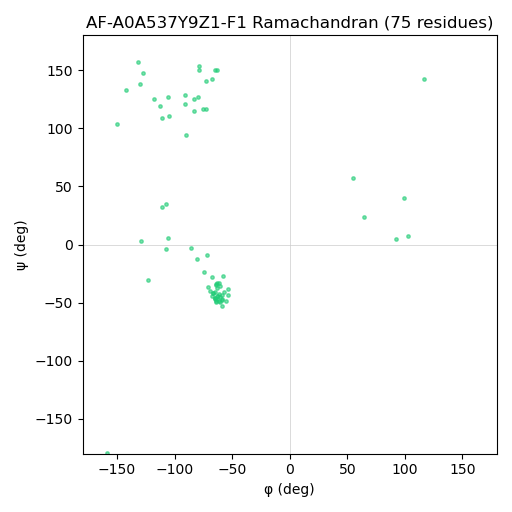.709 5.995 1.00 97.00 72 GLN A O 1
ATOM 518 N N . GLY A 1 73 ? -10.464 5.721 5.974 1.00 96.06 73 GLY A N 1
ATOM 519 C CA . GLY A 1 73 ? -10.288 5.939 7.405 1.00 96.06 73 GLY A CA 1
ATOM 520 C C . GLY A 1 73 ? -10.482 7.396 7.828 1.00 96.06 73 GLY A C 1
ATOM 521 O O . GLY A 1 73 ? -10.222 8.332 7.078 1.00 96.06 73 GLY A O 1
ATOM 522 N N . LYS A 1 74 ? -10.875 7.595 9.091 1.00 96.75 74 LYS A N 1
ATOM 523 C CA . LYS A 1 74 ? -10.927 8.927 9.722 1.00 96.75 74 LYS A CA 1
ATOM 524 C C . LYS A 1 74 ? -9.534 9.542 9.920 1.00 96.75 74 LYS A C 1
ATOM 526 O O . LYS A 1 74 ? -9.402 10.760 9.981 1.00 96.75 74 LYS A O 1
ATOM 531 N N . PHE A 1 75 ? -8.519 8.694 10.061 1.00 97.31 75 PHE A N 1
ATOM 532 C CA . PHE A 1 75 ? -7.130 9.079 10.276 1.00 97.31 75 PHE A CA 1
ATOM 533 C C . PHE A 1 75 ? -6.240 8.389 9.246 1.00 97.31 75 PHE A C 1
ATOM 535 O O . PHE A 1 75 ? -6.522 7.261 8.840 1.00 97.31 75 PHE A O 1
ATOM 542 N N . ILE A 1 76 ? -5.166 9.073 8.858 1.00 97.19 76 ILE A N 1
ATOM 543 C CA . ILE A 1 76 ? -4.148 8.592 7.923 1.00 97.19 76 ILE A CA 1
ATOM 544 C C . ILE A 1 76 ? -2.788 8.823 8.585 1.00 97.19 76 ILE A C 1
ATOM 546 O O . ILE A 1 76 ? -2.589 9.864 9.216 1.00 97.19 76 ILE A O 1
ATOM 550 N N . ILE A 1 77 ? -1.896 7.839 8.467 1.00 94.25 77 ILE A N 1
ATOM 551 C CA . ILE A 1 77 ? -0.532 7.838 9.012 1.00 94.25 77 ILE A CA 1
ATOM 552 C C . ILE A 1 77 ? 0.444 7.637 7.855 1.00 94.25 77 ILE A C 1
ATOM 554 O O . ILE A 1 77 ? 0.149 6.778 6.988 1.00 94.25 77 ILE A O 1
#

Radius of gyration: 11.84 Å; Cα contacts (8 Å, |Δi|>4): 127; chains: 1; bounding box: 24×24×32 Å

Nearest PDB structures (foldseek):
  3kia-assembly1_A  TM=9.143E-01  e=2.122E-03  synthetic construct
  3kia-assembly1_C  TM=9.070E-01  e=7.293E-03  synthetic construct
  6cgq-assembly1_B-2  TM=5.893E-01  e=1.250E+00  Bacillus spizizenii
  1dbw-assembly2_B  TM=4.201E-01  e=1.434E+00  Sinorhizobium meliloti
  2r25-assembly1_B  TM=4.421E-01  e=1.761E+00  Saccharomyces cerevisiae

Secondary structure (DSSP, 8-state):
-EESS-TTTHHHHHHHHHHHHHHTT-----EEEESS--SSHHHHHHHTT-EEEE--S-SHHHHHHHHHHT--SS---

Mean predicted aligned error: 1.9 Å

Sequence (77 aa):
MPCLNEAETVETCVRDALQSLHRLGVVGEVIVADNGSTDGSRELAARAGARVVSVQRKGYGAALQGGIEAAQGKFII

Solvent-accessible surface area (backbone atoms only — not comparable to full-atom values): 4391 Å² total; per-residue (Å²): 80,61,40,66,60,39,54,94,48,41,36,59,55,41,40,54,51,54,51,48,31,59,76,69,72,46,91,81,85,52,50,35,8,30,40,72,50,86,67,54,25,65,61,41,27,40,75,44,67,25,51,71,41,84,24,86,57,72,55,70,68,42,8,42,49,49,34,58,74,68,54,86,63,99,70,87,132

Foldseek 3Di:
DEDAQPLVPLLVVLLVVVVVCVVVVHDAAAEYQYADHDNCSQVSNVVSPHHYHYQPDDDPVSSVVRRVVPGPDPDDD